Protein AF-A0A3M0ZT10-F1 (afdb_monomer)

Solvent-accessible surface area (backbone atoms only — not comparable to full-atom values): 7062 Å² total; per-residue (Å²): 138,87,83,92,83,74,90,72,77,72,80,68,68,87,75,72,76,75,82,84,74,62,87,47,73,64,58,47,48,61,49,50,53,53,50,51,54,50,52,53,52,54,49,51,54,52,50,55,52,40,52,54,48,31,72,72,51,88,50,80,73,67,62,67,50,66,69,59,51,53,51,51,49,53,49,45,30,58,49,20,58,75,70,74,42,62,40,67,59,44,41,59,53,48,53,53,54,50,52,53,49,44,56,49,29,47,55,49,32,56,53,54,56,54,66,74,73,110

Mean predicted aligned error: 8.28 Å

Nearest PDB structures (foldseek):
  2h9d-assembly2_D  TM=9.661E-01  e=1.312E-04  Pseudomonas aeruginosa PAO1
  3hgw-assembly1_D  TM=9.594E-01  e=1.232E-04  Pseudomonas aeruginosa
  3hgx-assembly1_B  TM=9.741E-01  e=2.628E-04  Pseudomonas aeruginosa
  3rem-assembly1_B  TM=9.697E-01  e=2.468E-04  Pseudomonas aeruginosa
  3ret-assembly1_A  TM=9.663E-01  e=2.800E-04  Pseudomonas aeruginosa

Secondary structure (DSSP, 8-state):
-------------SS---GGG--SHHHHHHHHHHHHHHHHHHHHHHHHHHHHHHHH--SGGGG--HHHHHHHHHHHHHHHHHHT--HHHHHHHHHHHHHHHHHHHHHHHHHHHHHTT-

Structure (mmCIF, N/CA/C/O backbone):
data_AF-A0A3M0ZT10-F1
#
_entry.id   AF-A0A3M0ZT10-F1
#
loop_
_atom_site.group_PDB
_atom_site.id
_atom_site.type_symbol
_atom_site.label_atom_id
_atom_site.label_alt_id
_atom_site.label_comp_id
_atom_site.label_asym_id
_atom_site.label_entity_id
_atom_site.label_seq_id
_atom_site.pdbx_PDB_ins_code
_atom_site.Cartn_x
_atom_site.Cartn_y
_atom_site.Cartn_z
_atom_site.occupancy
_atom_site.B_iso_or_equiv
_atom_site.auth_seq_id
_atom_site.auth_comp_id
_atom_site.auth_asym_id
_atom_site.auth_atom_id
_atom_site.pdbx_PDB_model_num
ATOM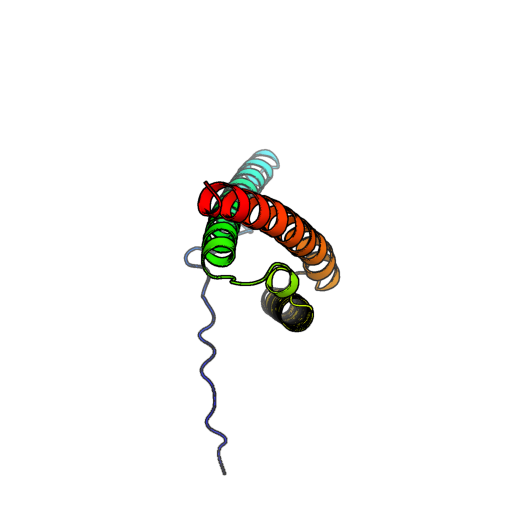 1 N N . MET A 1 1 ? -12.762 -38.878 -2.173 1.00 40.38 1 MET A N 1
ATOM 2 C CA . MET A 1 1 ? -11.700 -38.206 -2.944 1.00 40.38 1 MET A CA 1
ATOM 3 C C . MET A 1 1 ? -11.543 -36.842 -2.302 1.00 40.38 1 MET A C 1
ATOM 5 O O . MET A 1 1 ? -12.339 -35.960 -2.580 1.00 40.38 1 MET A O 1
ATOM 9 N N . GLU A 1 2 ? -10.672 -36.750 -1.299 1.00 38.06 2 GLU A N 1
ATOM 10 C CA . GLU A 1 2 ? -10.390 -35.488 -0.605 1.00 38.06 2 GLU A CA 1
ATOM 11 C C . GLU A 1 2 ? -9.443 -34.653 -1.468 1.00 38.06 2 GLU A C 1
ATOM 13 O O . GLU A 1 2 ? -8.498 -35.199 -2.039 1.00 38.06 2 GLU A O 1
ATOM 18 N N . ASP A 1 3 ? -9.728 -33.358 -1.588 1.00 39.28 3 ASP A N 1
ATOM 19 C CA . ASP A 1 3 ? -8.919 -32.394 -2.333 1.00 39.28 3 ASP A CA 1
ATOM 20 C C . ASP A 1 3 ? -7.902 -31.721 -1.382 1.00 39.28 3 ASP A C 1
ATOM 22 O O . ASP A 1 3 ? -8.318 -31.03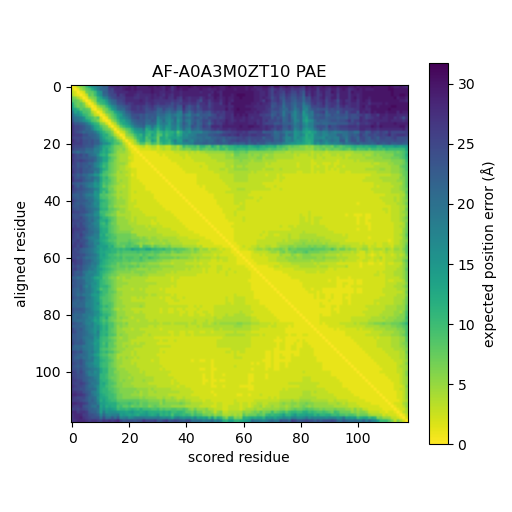7 -0.439 1.00 39.28 3 ASP A O 1
ATOM 26 N N . PRO A 1 4 ? -6.579 -31.924 -1.557 1.00 42.91 4 PRO A N 1
ATOM 27 C CA . PRO A 1 4 ? -5.557 -31.434 -0.645 1.00 42.91 4 PRO A CA 1
ATOM 28 C C . PRO A 1 4 ? -4.775 -30.256 -1.255 1.00 42.91 4 PRO A C 1
ATOM 30 O O . PRO A 1 4 ? -3.687 -30.441 -1.790 1.00 42.91 4 PRO A O 1
ATOM 33 N N . ALA A 1 5 ? -5.285 -29.024 -1.156 1.00 41.34 5 ALA A N 1
ATOM 34 C CA . ALA A 1 5 ? -4.542 -27.781 -1.440 1.00 41.34 5 ALA A CA 1
ATOM 35 C C . ALA A 1 5 ? -5.425 -26.565 -1.074 1.00 41.34 5 ALA A C 1
ATOM 37 O O . ALA A 1 5 ? -6.517 -26.429 -1.592 1.00 41.34 5 ALA A O 1
ATOM 38 N N . LYS A 1 6 ? -5.077 -25.587 -0.236 1.00 41.53 6 LYS A N 1
ATOM 39 C CA . LYS A 1 6 ? -3.818 -25.174 0.374 1.00 41.53 6 LYS A CA 1
ATOM 40 C C . LYS A 1 6 ? -4.146 -24.537 1.721 1.00 41.53 6 LYS A C 1
ATOM 42 O O . LYS A 1 6 ? -5.074 -23.739 1.832 1.00 41.53 6 LYS A O 1
ATOM 47 N N . GLN A 1 7 ? -3.317 -24.840 2.709 1.00 39.66 7 GLN A N 1
ATOM 48 C CA . GLN A 1 7 ? -3.205 -24.102 3.958 1.00 39.66 7 GLN A CA 1
ATOM 49 C C . GLN A 1 7 ? -2.784 -22.661 3.629 1.00 39.66 7 GLN A C 1
ATOM 51 O O . GLN A 1 7 ? -1.605 -22.336 3.526 1.00 39.66 7 GLN A O 1
ATOM 56 N N . GLY A 1 8 ? -3.765 -21.794 3.389 1.00 34.62 8 GLY A N 1
ATOM 57 C CA . GLY A 1 8 ? -3.577 -20.356 3.439 1.00 34.62 8 GLY A CA 1
ATOM 58 C C . GLY A 1 8 ? -3.468 -19.984 4.904 1.00 34.62 8 GLY A C 1
ATOM 59 O O . GLY A 1 8 ? -4.490 -19.793 5.558 1.00 34.62 8 GLY A O 1
ATOM 60 N N . GLY A 1 9 ? -2.241 -19.954 5.430 1.00 35.00 9 GLY A N 1
ATOM 61 C CA . GLY A 1 9 ? -1.968 -19.425 6.757 1.00 35.00 9 GLY A CA 1
ATOM 62 C C . GLY A 1 9 ? -2.585 -18.036 6.857 1.00 35.00 9 GLY A C 1
ATOM 63 O O . GLY A 1 9 ? -2.099 -17.085 6.248 1.00 35.00 9 GLY A O 1
ATOM 64 N N . CYS A 1 10 ? -3.707 -17.944 7.569 1.00 41.41 10 CYS A N 1
ATOM 65 C CA . CYS A 1 10 ? -4.264 -16.676 7.984 1.00 41.41 10 CYS A CA 1
ATOM 66 C C . CYS A 1 10 ? -3.168 -16.026 8.821 1.00 41.41 10 CYS A C 1
ATOM 68 O O . CYS A 1 10 ? -2.809 -16.560 9.874 1.00 41.41 10 CYS A O 1
ATOM 70 N N . LEU A 1 11 ? -2.584 -14.940 8.312 1.00 38.78 11 LEU A N 1
ATOM 71 C CA . LEU A 1 11 ? -1.775 -14.044 9.118 1.00 38.78 11 LEU A CA 1
ATOM 72 C C . LEU A 1 11 ? -2.714 -13.564 10.225 1.00 38.78 11 LEU A C 1
ATOM 74 O O . LEU A 1 11 ? -3.507 -12.647 10.017 1.00 38.78 11 LEU A O 1
ATOM 78 N N . LYS A 1 12 ? -2.718 -14.270 11.360 1.00 41.03 12 LYS A N 1
ATOM 79 C CA . LYS A 1 12 ? -3.394 -13.798 12.558 1.00 41.03 12 LYS A CA 1
ATOM 80 C C . LYS A 1 12 ? -2.722 -12.463 12.855 1.00 41.03 12 LYS A C 1
ATOM 82 O O . LYS A 1 12 ? -1.493 -12.457 12.948 1.00 41.03 12 LYS A O 1
ATOM 87 N N . PRO A 1 13 ? -3.458 -1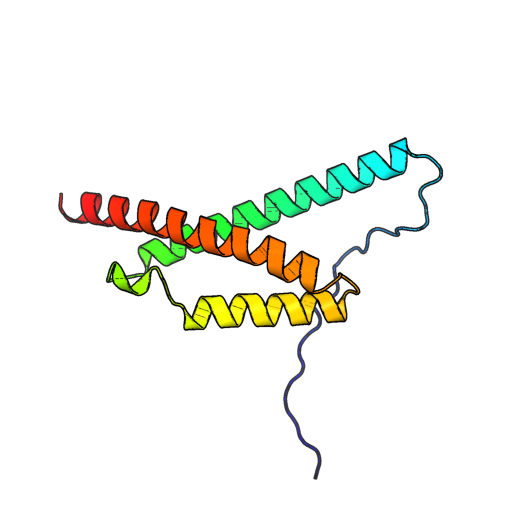1.344 12.911 1.00 48.22 13 PRO A N 1
ATOM 88 C CA . PRO A 1 13 ? -2.856 -10.108 13.361 1.00 48.22 13 PRO A CA 1
ATOM 89 C C . PRO A 1 13 ? -2.375 -10.373 14.786 1.00 48.22 13 PRO A C 1
ATOM 91 O O . PRO A 1 13 ? -3.183 -10.552 15.698 1.00 48.22 13 PRO A O 1
ATOM 94 N N . ASP A 1 14 ? -1.061 -10.503 14.957 1.00 46.97 14 ASP A N 1
ATOM 95 C CA . ASP A 1 14 ? -0.461 -10.547 16.278 1.00 46.97 14 ASP A CA 1
ATOM 96 C C . ASP A 1 14 ? -0.781 -9.191 16.912 1.00 46.97 14 ASP A C 1
ATOM 98 O O . ASP A 1 14 ? -0.265 -8.155 16.495 1.00 46.97 14 ASP A O 1
ATOM 102 N N . ARG A 1 15 ? -1.701 -9.233 17.883 1.00 51.72 15 ARG A N 1
ATOM 103 C CA . ARG A 1 15 ? -2.370 -8.118 18.575 1.00 51.72 15 ARG A CA 1
ATO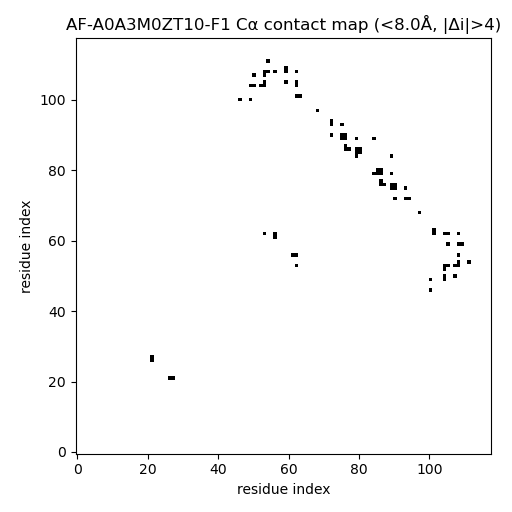M 104 C C . ARG A 1 15 ? -3.485 -7.434 17.786 1.00 51.72 15 ARG A C 1
ATOM 106 O O . ARG A 1 15 ? -3.353 -6.321 17.285 1.00 51.72 15 ARG A O 1
ATOM 113 N N . GLY A 1 16 ? -4.654 -8.072 17.799 1.00 48.97 16 GLY A N 1
ATOM 114 C CA . GLY A 1 16 ? -5.910 -7.342 17.677 1.00 48.97 16 GLY A CA 1
ATOM 115 C C . GLY A 1 16 ? -5.998 -6.288 18.783 1.00 48.97 16 GLY A C 1
ATOM 116 O O . GLY A 1 16 ? -5.933 -6.608 19.966 1.00 48.97 16 GLY A O 1
ATOM 117 N N . PHE A 1 17 ? -6.117 -5.023 18.396 1.00 57.78 17 PHE A N 1
ATOM 118 C CA . PHE A 1 17 ? -6.583 -3.966 19.281 1.00 57.78 17 PHE A CA 1
ATOM 119 C C . PHE A 1 17 ? -7.991 -4.352 19.762 1.00 57.78 17 PHE A C 1
ATOM 121 O O . PHE A 1 17 ? -8.901 -4.416 18.941 1.00 57.78 17 PHE A O 1
ATOM 128 N N . GLU A 1 18 ? -8.203 -4.618 21.054 1.00 55.62 18 GLU A N 1
ATOM 129 C CA . GLU A 1 18 ? -9.544 -4.915 21.588 1.00 55.62 18 GLU A CA 1
ATOM 130 C C . GLU A 1 18 ? -10.441 -3.683 21.438 1.00 55.62 18 GLU A C 1
ATOM 132 O O . GLU A 1 18 ? -10.357 -2.725 22.202 1.00 55.62 18 GLU A O 1
ATOM 137 N N . VAL A 1 19 ? -11.235 -3.620 20.366 1.00 61.06 19 VAL A N 1
ATOM 138 C CA . VAL A 1 19 ? -12.039 -2.442 19.967 1.00 61.06 19 VAL A CA 1
ATOM 139 C C . VAL A 1 19 ? -13.045 -2.023 21.054 1.00 61.06 19 VAL A C 1
ATOM 141 O O . VAL A 1 19 ? -13.469 -0.874 21.083 1.00 61.06 19 VAL A O 1
ATOM 144 N N . ASN A 1 20 ? -13.338 -2.901 22.014 1.00 61.44 20 ASN A N 1
ATOM 145 C CA . ASN A 1 20 ? -14.457 -2.752 22.943 1.00 61.44 20 ASN A CA 1
ATOM 146 C C . ASN A 1 20 ? -14.163 -1.991 24.249 1.00 61.44 20 ASN A C 1
ATOM 148 O O . ASN A 1 20 ? -15.091 -1.784 25.024 1.00 61.44 20 ASN A O 1
ATOM 152 N N . ASP A 1 21 ? -12.931 -1.532 24.478 1.00 74.12 21 ASP A N 1
ATOM 153 C CA . ASP A 1 21 ? -12.549 -0.955 25.780 1.00 74.12 21 ASP A CA 1
ATOM 154 C C . ASP A 1 21 ? -12.503 0.579 25.838 1.00 74.12 21 ASP A C 1
ATOM 156 O O . ASP A 1 21 ? -12.210 1.141 26.893 1.00 74.12 21 ASP A O 1
ATOM 160 N N . CYS A 1 22 ? -12.817 1.282 24.745 1.00 85.44 22 CYS A N 1
ATOM 161 C CA . CYS A 1 22 ? -12.879 2.745 24.781 1.00 85.44 22 CYS A CA 1
ATOM 162 C C . CYS A 1 22 ? -14.105 3.233 25.552 1.00 85.44 22 CYS A C 1
ATOM 164 O O . CYS A 1 22 ? -15.243 2.937 25.189 1.00 85.44 22 CYS A O 1
ATOM 166 N N . ARG A 1 23 ? -13.871 4.045 26.578 1.00 90.25 23 ARG A N 1
ATOM 167 C CA . ARG A 1 23 ? -14.896 4.697 27.401 1.00 90.25 23 ARG A CA 1
ATOM 168 C C . ARG A 1 23 ? -15.063 6.173 27.062 1.00 90.25 23 ARG A C 1
ATOM 170 O O . ARG A 1 23 ? -16.067 6.769 27.444 1.00 90.25 23 ARG A O 1
ATOM 177 N N . THR A 1 24 ? -14.103 6.762 26.349 1.00 94.00 24 THR A N 1
ATOM 178 C CA . THR A 1 24 ? -14.126 8.173 25.945 1.00 94.00 24 THR A CA 1
ATOM 179 C C . THR A 1 24 ? -13.778 8.350 24.468 1.00 94.00 24 THR A C 1
ATOM 181 O O . THR A 1 24 ? -13.146 7.495 23.850 1.00 94.00 24 THR A O 1
ATOM 184 N N . MET A 1 25 ? -14.181 9.483 23.885 1.00 93.06 25 MET A N 1
ATOM 185 C CA . MET A 1 25 ? -13.820 9.824 22.503 1.00 93.06 25 MET A CA 1
ATOM 186 C C . MET A 1 25 ? -12.324 10.095 22.329 1.00 93.06 25 MET A C 1
ATOM 188 O O . MET A 1 25 ? -11.802 9.893 21.235 1.00 93.06 25 MET A O 1
ATOM 192 N N . ASP A 1 26 ? -11.638 10.533 23.383 1.00 95.31 26 ASP A N 1
ATOM 193 C CA . ASP A 1 26 ? -10.197 10.774 23.328 1.00 95.31 26 ASP A CA 1
ATOM 194 C C . ASP A 1 26 ? -9.435 9.446 23.248 1.00 95.31 26 ASP A C 1
ATOM 196 O O . ASP A 1 26 ? -8.584 9.288 22.379 1.00 95.31 26 ASP A O 1
ATOM 200 N N . GLU A 1 27 ? -9.855 8.427 24.007 1.00 90.50 27 GLU A N 1
ATOM 201 C CA . GLU A 1 27 ? -9.319 7.064 23.872 1.00 90.50 27 GLU A CA 1
ATOM 202 C C . GLU A 1 27 ? -9.567 6.468 22.476 1.00 90.50 27 GLU A C 1
ATOM 204 O O . GLU A 1 27 ? -8.731 5.727 21.957 1.00 90.50 27 GLU A O 1
ATOM 209 N N . VAL A 1 28 ? -10.711 6.773 21.846 1.00 91.12 28 VAL A N 1
ATOM 210 C CA . VAL A 1 28 ? -10.982 6.354 20.459 1.00 91.12 28 VAL A CA 1
ATOM 211 C C . VAL A 1 28 ? -9.986 7.006 19.499 1.00 91.12 28 VAL A C 1
ATOM 213 O O . VAL A 1 28 ? -9.414 6.314 18.659 1.00 91.12 28 VAL A O 1
ATOM 216 N N . ARG A 1 29 ? -9.756 8.318 19.627 1.00 94.69 29 ARG A N 1
ATOM 217 C CA . ARG A 1 29 ? -8.834 9.075 18.764 1.00 94.69 29 ARG A CA 1
ATOM 218 C C . ARG A 1 29 ? -7.401 8.582 18.898 1.00 94.69 29 ARG A C 1
ATOM 220 O O . ARG A 1 29 ? -6.814 8.211 17.894 1.00 94.69 29 ARG A O 1
ATOM 227 N N . GLU A 1 30 ? -6.900 8.428 20.122 1.00 92.69 30 GLU A N 1
ATOM 228 C CA . GLU A 1 30 ? -5.552 7.898 20.375 1.00 92.69 30 GLU A CA 1
ATOM 229 C C . GLU A 1 30 ? -5.332 6.504 19.771 1.00 92.69 30 GLU A C 1
ATOM 231 O O . GLU A 1 30 ? -4.213 6.101 19.443 1.00 92.69 30 GLU A O 1
ATOM 236 N N . ARG A 1 31 ? -6.392 5.703 19.652 1.00 89.06 31 ARG A N 1
ATOM 237 C CA . ARG A 1 31 ? -6.310 4.397 18.995 1.00 89.06 31 ARG A CA 1
ATOM 238 C C . ARG A 1 31 ? -6.332 4.499 17.480 1.00 89.06 31 ARG A C 1
ATOM 240 O O . ARG A 1 31 ? -5.611 3.733 16.847 1.00 89.06 31 ARG A O 1
ATOM 247 N N . ILE A 1 32 ? -7.134 5.400 16.920 1.00 92.56 32 ILE A N 1
ATOM 248 C CA . ILE A 1 32 ? -7.121 5.691 15.482 1.00 92.56 32 ILE A CA 1
ATOM 249 C C . ILE A 1 32 ? -5.738 6.205 15.082 1.00 92.56 32 ILE A C 1
ATOM 251 O O . ILE A 1 32 ? -5.141 5.638 14.175 1.00 92.56 32 ILE A O 1
ATOM 255 N N . ASP A 1 33 ? -5.181 7.159 15.828 1.00 94.88 33 ASP A N 1
ATOM 256 C CA . ASP A 1 33 ? -3.856 7.725 15.560 1.00 94.88 33 ASP A CA 1
ATOM 257 C C . ASP A 1 33 ? -2.778 6.630 15.529 1.00 94.88 33 ASP A C 1
ATOM 259 O O . ASP A 1 33 ? -1.980 6.553 14.595 1.00 94.88 33 ASP A O 1
ATOM 263 N N . ARG A 1 34 ? -2.808 5.692 16.488 1.00 93.25 34 ARG A N 1
ATOM 264 C CA . ARG A 1 34 ? -1.899 4.531 16.491 1.00 93.25 34 ARG A CA 1
ATOM 265 C C . ARG A 1 34 ? -2.083 3.611 15.284 1.00 93.25 34 ARG A C 1
ATOM 267 O O . ARG A 1 34 ? -1.104 3.067 14.776 1.00 93.25 34 ARG A O 1
ATOM 274 N N . ILE A 1 35 ? -3.317 3.398 14.831 1.00 93.69 35 ILE A N 1
ATOM 275 C CA . ILE A 1 35 ? -3.585 2.612 13.618 1.00 93.69 35 ILE A CA 1
ATOM 276 C C . ILE A 1 35 ? -3.024 3.339 12.394 1.00 93.69 35 ILE A C 1
ATOM 278 O O . ILE A 1 35 ? -2.381 2.706 11.557 1.00 93.69 35 ILE A O 1
ATOM 282 N N . ASP A 1 36 ? -3.213 4.651 12.308 1.00 95.81 36 ASP A N 1
ATOM 283 C CA . ASP A 1 36 ? -2.724 5.461 11.196 1.00 95.81 36 ASP A CA 1
ATOM 284 C C . ASP A 1 36 ? -1.190 5.464 11.137 1.00 95.81 36 ASP A C 1
ATOM 286 O O . ASP A 1 36 ? -0.617 5.256 10.065 1.00 95.81 36 ASP A O 1
ATOM 290 N N . GLU A 1 37 ? -0.506 5.565 12.280 1.00 96.44 37 GLU A N 1
ATOM 291 C CA . GLU A 1 37 ? 0.950 5.395 12.367 1.00 96.44 37 GLU A CA 1
ATOM 292 C C . GLU A 1 37 ? 1.405 4.037 11.810 1.00 96.44 37 GLU A C 1
ATOM 294 O O . GLU A 1 37 ? 2.353 3.961 11.020 1.00 96.44 37 GLU A O 1
ATOM 299 N N . MET A 1 38 ? 0.704 2.957 12.164 1.00 95.62 38 MET A N 1
ATOM 300 C CA . MET A 1 38 ? 1.003 1.615 11.657 1.00 95.62 38 MET A CA 1
ATOM 301 C C . MET A 1 38 ? 0.747 1.493 10.152 1.00 95.62 38 MET A C 1
ATOM 303 O O . MET A 1 38 ? 1.536 0.863 9.444 1.00 95.62 38 MET A O 1
ATOM 307 N N . ILE A 1 39 ? -0.328 2.099 9.640 1.00 95.88 39 ILE A N 1
ATOM 308 C CA . ILE A 1 39 ? -0.623 2.132 8.203 1.00 95.88 39 ILE A CA 1
ATOM 309 C C . ILE A 1 39 ? 0.515 2.831 7.456 1.00 95.88 39 ILE A C 1
ATOM 311 O O . ILE A 1 39 ? 1.011 2.298 6.460 1.00 95.88 39 ILE A O 1
ATOM 315 N N . ILE A 1 40 ? 0.968 3.988 7.945 1.00 97.44 40 ILE A N 1
ATOM 316 C CA . ILE A 1 40 ? 2.072 4.731 7.331 1.00 97.44 40 ILE A CA 1
ATOM 317 C C . ILE A 1 40 ? 3.382 3.936 7.395 1.00 97.44 40 ILE A C 1
ATOM 319 O O . ILE A 1 40 ? 4.098 3.878 6.393 1.00 97.44 40 ILE A O 1
ATOM 323 N N . ALA A 1 41 ? 3.675 3.258 8.507 1.00 96.81 41 ALA A N 1
ATOM 324 C CA . ALA A 1 41 ? 4.854 2.399 8.624 1.00 96.81 41 ALA A CA 1
ATOM 325 C C . ALA A 1 41 ? 4.843 1.252 7.593 1.00 96.81 41 ALA A C 1
ATOM 327 O O . ALA A 1 41 ? 5.827 1.040 6.883 1.00 96.81 41 ALA A O 1
ATOM 328 N N . LEU A 1 42 ? 3.706 0.566 7.433 1.00 96.94 42 LEU A N 1
ATOM 329 C CA . LEU A 1 42 ? 3.547 -0.502 6.439 1.00 96.94 42 LEU A CA 1
ATOM 330 C C . LEU A 1 42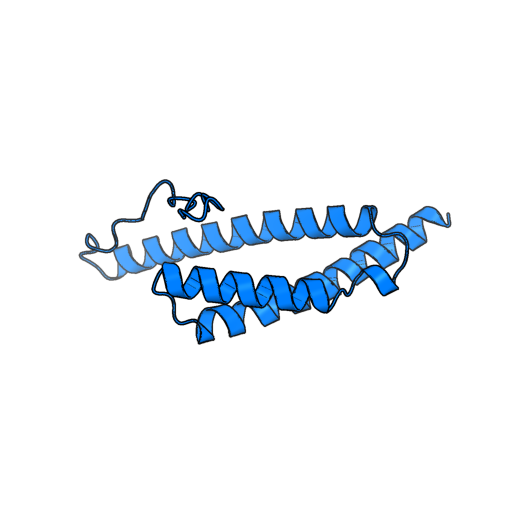 ? 3.646 0.019 5.000 1.00 96.94 42 LEU A C 1
ATOM 332 O O . LEU A 1 42 ? 4.199 -0.653 4.125 1.00 96.94 42 LEU A O 1
ATOM 336 N N . LEU A 1 43 ? 3.123 1.219 4.735 1.00 96.81 43 LEU A N 1
ATOM 337 C CA . LEU A 1 43 ? 3.282 1.865 3.435 1.00 96.81 43 LEU A CA 1
ATOM 338 C C . LEU A 1 43 ? 4.750 2.197 3.157 1.00 96.81 43 LEU A C 1
ATOM 340 O O . LEU A 1 43 ? 5.200 1.959 2.039 1.00 96.81 43 LEU A O 1
ATOM 344 N N . ALA A 1 44 ? 5.511 2.670 4.146 1.00 97.00 44 ALA A N 1
ATOM 345 C CA . ALA A 1 44 ? 6.940 2.932 3.985 1.00 97.00 44 ALA A CA 1
ATOM 346 C C . ALA A 1 44 ? 7.713 1.661 3.591 1.00 97.00 44 ALA A C 1
ATOM 348 O O . ALA A 1 44 ? 8.500 1.686 2.642 1.00 97.00 44 ALA A O 1
ATOM 349 N N . ASP A 1 45 ? 7.437 0.529 4.241 1.00 97.56 45 ASP A N 1
ATOM 350 C CA . ASP A 1 45 ? 8.044 -0.756 3.873 1.00 97.56 45 ASP A CA 1
ATOM 351 C C . ASP A 1 45 ? 7.629 -1.209 2.472 1.00 97.56 45 ASP A C 1
ATOM 353 O O . ASP A 1 45 ? 8.465 -1.639 1.672 1.00 97.56 45 ASP A O 1
ATOM 357 N N . ARG A 1 46 ? 6.349 -1.039 2.121 1.00 97.00 46 ARG A N 1
ATOM 358 C CA . ARG A 1 46 ? 5.866 -1.313 0.765 1.00 97.00 46 ARG A CA 1
ATOM 359 C C . ARG A 1 46 ? 6.608 -0.471 -0.273 1.00 97.00 46 ARG A C 1
ATOM 361 O O . ARG A 1 46 ? 6.951 -0.998 -1.326 1.00 97.00 46 ARG A O 1
ATOM 368 N N . VAL A 1 47 ? 6.865 0.806 0.001 1.00 96.25 47 VAL A N 1
ATOM 369 C CA . VAL A 1 47 ? 7.597 1.701 -0.907 1.00 96.25 47 VAL A CA 1
ATOM 370 C C . VAL A 1 47 ? 9.045 1.241 -1.099 1.00 96.25 47 VAL A C 1
ATOM 372 O O . VAL A 1 47 ? 9.484 1.148 -2.243 1.00 96.25 47 VAL A O 1
ATOM 375 N N . ARG A 1 48 ? 9.750 0.840 -0.036 1.00 96.88 48 ARG A N 1
ATOM 376 C CA . ARG A 1 48 ? 11.116 0.278 -0.136 1.00 96.88 48 ARG A CA 1
ATOM 377 C C . ARG A 1 48 ? 11.180 -0.985 -1.002 1.00 96.88 48 ARG A C 1
ATOM 379 O O . ARG A 1 48 ? 12.132 -1.197 -1.757 1.00 96.88 48 ARG A O 1
ATOM 386 N N . LEU A 1 49 ? 10.147 -1.828 -0.939 1.00 96.56 49 LEU A N 1
ATOM 387 C CA . LEU A 1 49 ? 10.035 -2.997 -1.819 1.00 96.56 49 LEU A CA 1
ATOM 388 C C . LEU A 1 49 ? 9.848 -2.599 -3.290 1.00 96.56 49 LEU A C 1
ATOM 390 O O . LEU A 1 49 ? 10.376 -3.273 -4.172 1.00 96.56 49 LEU A O 1
ATOM 394 N N . ILE A 1 50 ? 9.134 -1.503 -3.567 1.00 94.75 50 ILE A N 1
ATOM 395 C CA . ILE A 1 50 ? 8.986 -0.963 -4.927 1.00 94.75 50 ILE A CA 1
ATOM 396 C C . ILE A 1 50 ? 10.311 -0.396 -5.448 1.00 94.75 50 ILE A C 1
ATOM 398 O O . ILE A 1 50 ? 10.655 -0.636 -6.602 1.00 94.75 50 ILE A O 1
ATOM 402 N N . GLU A 1 51 ? 11.093 0.291 -4.614 1.00 94.31 51 GLU A N 1
ATOM 403 C CA . GLU A 1 51 ? 12.447 0.724 -4.992 1.00 94.31 51 GLU A CA 1
ATOM 404 C C . GLU A 1 51 ? 13.317 -0.478 -5.367 1.00 94.31 51 GLU A C 1
ATOM 406 O O . GLU A 1 51 ? 13.925 -0.496 -6.435 1.00 94.31 51 GLU A O 1
ATOM 411 N N . THR A 1 52 ? 13.299 -1.525 -4.536 1.00 95.00 52 THR A N 1
ATOM 412 C CA . THR A 1 52 ? 14.006 -2.783 -4.818 1.00 95.00 52 THR A CA 1
ATOM 413 C C . THR A 1 52 ? 13.553 -3.392 -6.149 1.00 95.00 52 THR A C 1
ATOM 415 O O . THR A 1 52 ? 14.386 -3.817 -6.947 1.00 95.00 52 THR A O 1
ATOM 418 N N . ALA A 1 53 ? 12.246 -3.395 -6.431 1.00 92.38 53 ALA A N 1
ATOM 419 C CA . ALA A 1 53 ? 11.710 -3.877 -7.703 1.00 92.38 53 ALA A CA 1
ATOM 420 C C . ALA A 1 53 ? 12.224 -3.060 -8.902 1.00 92.38 53 ALA A C 1
ATOM 422 O O . ALA A 1 53 ? 12.610 -3.654 -9.911 1.00 92.38 53 ALA A O 1
ATOM 423 N N . ALA A 1 54 ? 12.325 -1.732 -8.774 1.00 92.62 54 ALA A N 1
ATOM 424 C CA . ALA A 1 54 ? 12.875 -0.866 -9.818 1.00 92.62 54 ALA A CA 1
ATOM 425 C C . ALA A 1 54 ? 14.325 -1.232 -10.181 1.00 92.62 54 ALA A C 1
ATOM 427 O O . ALA A 1 54 ? 14.690 -1.186 -11.355 1.00 92.62 54 ALA A O 1
ATOM 428 N N . HIS A 1 55 ? 15.144 -1.642 -9.204 1.00 91.69 55 HIS A N 1
ATOM 429 C CA . HIS A 1 55 ? 16.517 -2.094 -9.461 1.00 91.69 55 HIS A CA 1
ATOM 430 C C . HIS A 1 55 ? 16.585 -3.398 -10.266 1.00 91.69 55 HIS A C 1
ATOM 432 O O . HIS A 1 55 ? 17.522 -3.568 -11.051 1.00 91.69 55 HIS A O 1
ATOM 438 N N . LEU A 1 56 ? 15.617 -4.300 -10.065 1.00 92.50 56 LEU A N 1
ATOM 439 C CA . LEU A 1 56 ? 15.563 -5.618 -10.706 1.00 92.50 56 LEU A CA 1
ATOM 440 C C . LEU A 1 56 ? 15.000 -5.573 -12.131 1.00 92.50 56 LEU A C 1
ATOM 442 O O . LEU A 1 56 ? 15.294 -6.461 -12.930 1.00 92.50 56 LEU A O 1
ATOM 446 N N . LYS A 1 57 ? 14.186 -4.566 -12.455 1.00 88.56 57 LYS A N 1
ATOM 447 C CA . LYS A 1 57 ? 13.598 -4.421 -13.789 1.00 88.56 57 LYS A CA 1
ATOM 448 C C . LYS A 1 57 ? 14.656 -4.022 -14.816 1.00 88.56 57 LYS A C 1
ATOM 450 O O . LYS A 1 57 ? 15.548 -3.214 -14.549 1.00 88.56 57 LYS A O 1
ATOM 455 N N . THR A 1 58 ? 14.539 -4.591 -16.012 1.00 90.19 58 THR A N 1
ATOM 456 C CA . THR A 1 58 ? 15.492 -4.384 -17.113 1.00 90.19 58 THR A CA 1
ATOM 457 C C . THR A 1 58 ? 14.969 -3.426 -18.172 1.00 90.19 58 THR A C 1
ATOM 459 O O . THR A 1 58 ? 15.761 -2.717 -18.790 1.00 90.19 58 THR A O 1
ATOM 462 N N . ALA A 1 59 ? 13.650 -3.366 -18.370 1.00 91.44 59 ALA A N 1
ATOM 463 C CA . ALA A 1 59 ? 13.022 -2.465 -19.319 1.00 91.44 59 ALA A CA 1
ATOM 464 C C . ALA A 1 59 ? 11.980 -1.575 -18.641 1.00 91.44 59 ALA A C 1
ATOM 466 O O . ALA A 1 59 ? 11.270 -1.973 -17.720 1.00 91.44 59 ALA A O 1
ATOM 467 N N . ARG A 1 60 ? 11.823 -0.359 -19.173 1.00 89.75 60 ARG A N 1
ATOM 468 C CA . ARG A 1 60 ? 10.819 0.596 -18.688 1.00 89.75 60 ARG A CA 1
ATOM 469 C C . ARG A 1 60 ? 9.386 0.061 -18.824 1.00 89.75 60 ARG A C 1
ATOM 471 O O . ARG A 1 60 ? 8.524 0.418 -18.029 1.00 89.75 60 ARG A O 1
ATOM 478 N N . ALA A 1 61 ? 9.132 -0.797 -19.816 1.00 91.81 61 ALA A N 1
ATOM 479 C CA . ALA A 1 61 ? 7.837 -1.453 -20.011 1.00 91.81 61 ALA A CA 1
ATOM 480 C C . ALA A 1 61 ? 7.477 -2.411 -18.859 1.00 91.81 61 ALA A C 1
ATOM 482 O O . ALA A 1 61 ? 6.299 -2.568 -18.558 1.00 91.81 61 ALA A O 1
ATOM 483 N N . ASP A 1 62 ? 8.473 -2.965 -18.160 1.00 90.94 62 ASP A N 1
ATOM 484 C CA . ASP A 1 62 ? 8.267 -3.892 -17.039 1.00 90.94 62 ASP A CA 1
ATOM 485 C C . ASP A 1 62 ? 7.759 -3.171 -15.780 1.00 90.94 62 ASP A C 1
ATOM 487 O O . ASP A 1 62 ? 7.299 -3.799 -14.825 1.00 90.94 62 ASP A O 1
ATOM 491 N N . VAL A 1 63 ? 7.862 -1.836 -15.733 1.00 89.56 63 VAL A N 1
ATOM 492 C CA . VAL A 1 63 ? 7.459 -1.041 -14.566 1.00 89.56 63 VAL A CA 1
ATOM 493 C C . VAL A 1 63 ? 5.957 -1.174 -14.318 1.00 89.56 63 VAL A C 1
ATOM 495 O O . VAL A 1 63 ? 5.547 -1.404 -13.181 1.00 89.56 63 VAL A O 1
ATOM 498 N N . ARG A 1 64 ? 5.140 -1.128 -15.376 1.00 93.81 64 ARG A N 1
ATOM 499 C CA . ARG A 1 64 ? 3.685 -1.253 -15.278 1.00 93.81 64 ARG A CA 1
ATOM 500 C C . ARG A 1 64 ? 3.215 -2.621 -15.764 1.00 93.81 64 ARG A C 1
ATOM 502 O O . ARG A 1 64 ? 3.027 -2.838 -16.954 1.00 93.81 64 ARG A O 1
ATOM 509 N N . ASP A 1 65 ? 2.948 -3.502 -14.810 1.00 94.56 65 ASP A N 1
ATOM 510 C CA . ASP A 1 65 ? 2.383 -4.830 -15.050 1.00 94.56 65 ASP A CA 1
ATOM 511 C C . ASP A 1 65 ? 0.890 -4.853 -14.675 1.00 94.56 65 ASP A C 1
ATOM 513 O O . ASP A 1 65 ? 0.520 -4.944 -13.501 1.00 94.56 65 ASP A O 1
ATOM 517 N N . GLU A 1 66 ? 0.022 -4.771 -15.686 1.00 95.69 66 GLU A N 1
ATOM 518 C CA . GLU A 1 66 ? -1.438 -4.777 -15.508 1.00 95.69 66 GLU A CA 1
ATOM 519 C C . GLU A 1 66 ? -1.955 -6.080 -14.881 1.00 95.69 66 GLU A C 1
ATOM 521 O O . GLU A 1 66 ? -2.876 -6.055 -14.059 1.00 95.69 66 GLU A O 1
ATOM 526 N N . ALA A 1 67 ? -1.341 -7.223 -15.206 1.00 96.75 67 ALA A N 1
ATOM 527 C CA . ALA A 1 67 ? 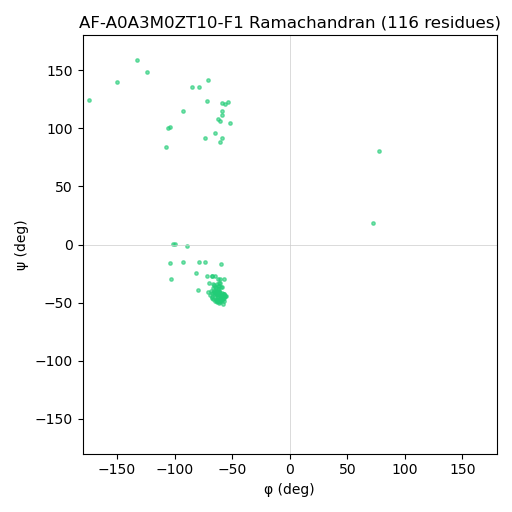-1.734 -8.507 -14.636 1.00 96.75 67 ALA A CA 1
ATOM 528 C C . ALA A 1 67 ? -1.412 -8.548 -13.137 1.00 96.75 67 ALA A C 1
ATOM 530 O O . ALA A 1 67 ? -2.236 -8.980 -12.320 1.00 96.75 67 ALA A O 1
ATOM 531 N N . ARG A 1 68 ? -0.244 -8.026 -12.743 1.00 96.06 68 ARG A N 1
ATOM 532 C CA . ARG A 1 68 ? 0.126 -7.906 -11.332 1.00 96.06 68 ARG A CA 1
ATOM 533 C C . ARG A 1 68 ? -0.767 -6.919 -10.588 1.00 96.06 68 ARG A C 1
ATOM 535 O O . ARG A 1 68 ? -1.161 -7.223 -9.460 1.00 96.06 68 ARG A O 1
ATOM 542 N N . ILE A 1 69 ? -1.115 -5.780 -11.191 1.00 96.50 69 ILE A N 1
ATOM 543 C CA . ILE A 1 69 ? -2.044 -4.795 -10.612 1.00 96.50 69 ILE A CA 1
ATOM 544 C C . ILE A 1 69 ? -3.400 -5.449 -10.327 1.00 96.50 69 ILE A C 1
ATOM 546 O O . ILE A 1 69 ? -3.873 -5.397 -9.188 1.00 96.50 69 ILE A O 1
ATOM 550 N N . ALA A 1 70 ? -3.988 -6.132 -11.314 1.00 97.75 70 ALA A N 1
ATOM 551 C CA . ALA A 1 70 ? -5.259 -6.837 -11.151 1.00 97.75 70 ALA A CA 1
ATOM 552 C C . ALA A 1 70 ? -5.195 -7.874 -10.018 1.00 97.75 70 ALA A C 1
ATOM 554 O O . ALA A 1 70 ? -6.087 -7.934 -9.169 1.00 97.75 70 ALA A O 1
ATOM 555 N N . GLN A 1 71 ? -4.095 -8.630 -9.938 1.00 98.12 71 GLN A N 1
ATOM 556 C CA . GLN A 1 71 ? -3.879 -9.609 -8.875 1.00 98.12 71 GLN A CA 1
ATOM 557 C C . GLN A 1 71 ? -3.768 -8.968 -7.480 1.00 98.12 71 GLN A C 1
ATOM 559 O O . GLN A 1 71 ? -4.218 -9.560 -6.498 1.00 98.12 71 GLN A O 1
ATOM 564 N N . VAL A 1 72 ? -3.141 -7.791 -7.350 1.00 97.62 72 VAL A N 1
ATOM 565 C CA . VAL A 1 72 ? -3.085 -7.060 -6.070 1.00 97.62 72 VAL A CA 1
ATOM 566 C C . VAL A 1 72 ? -4.487 -6.655 -5.629 1.00 97.62 72 VAL A C 1
ATOM 568 O O . VAL A 1 72 ? -4.846 -6.916 -4.483 1.00 97.62 72 VAL A O 1
ATOM 571 N N . LEU A 1 73 ? -5.274 -6.057 -6.526 1.00 97.50 73 LEU A N 1
ATOM 572 C CA . LEU A 1 73 ? -6.624 -5.588 -6.205 1.00 97.50 73 LEU A CA 1
ATOM 573 C C . LEU A 1 73 ? -7.545 -6.744 -5.800 1.00 97.50 73 LEU A C 1
ATOM 575 O O . LEU A 1 73 ? -8.239 -6.645 -4.792 1.00 97.50 73 LEU A O 1
ATOM 579 N N . GLU A 1 74 ? -7.482 -7.868 -6.517 1.00 98.00 74 GLU A N 1
ATOM 580 C CA . GLU A 1 74 ? -8.255 -9.066 -6.178 1.00 98.00 74 GLU A CA 1
ATOM 581 C C . GLU A 1 74 ? -7.895 -9.610 -4.792 1.00 98.00 74 GLU A C 1
ATOM 583 O O . GLU A 1 74 ? -8.768 -9.871 -3.964 1.00 98.00 74 GLU A O 1
ATOM 588 N N . LYS A 1 75 ? -6.594 -9.712 -4.488 1.00 97.69 75 LYS A N 1
ATOM 589 C CA . LYS A 1 75 ? -6.144 -10.156 -3.164 1.00 97.69 75 LYS A CA 1
ATOM 590 C C . LYS A 1 75 ? -6.667 -9.236 -2.069 1.00 97.69 75 LYS A C 1
ATOM 592 O O . LYS A 1 75 ? -7.146 -9.731 -1.055 1.00 97.69 75 LYS A O 1
ATOM 597 N N . VAL A 1 76 ? -6.581 -7.922 -2.265 1.00 97.50 76 VAL A N 1
ATOM 598 C CA . VAL A 1 76 ? -7.010 -6.927 -1.274 1.00 97.50 76 VAL A CA 1
ATOM 599 C C . VAL A 1 76 ? -8.507 -7.011 -1.004 1.00 97.50 76 VAL A C 1
ATOM 601 O O . VAL A 1 76 ? -8.881 -7.033 0.165 1.00 97.50 76 VAL A O 1
ATOM 604 N N . ARG A 1 77 ? -9.346 -7.153 -2.038 1.00 96.94 77 ARG A N 1
ATOM 605 C CA . ARG A 1 77 ? -10.785 -7.407 -1.856 1.00 96.94 77 ARG A CA 1
ATOM 606 C C . ARG A 1 77 ? -11.033 -8.684 -1.053 1.00 96.94 77 ARG A C 1
ATOM 608 O O . ARG A 1 77 ? -11.721 -8.649 -0.038 1.00 96.94 77 ARG A O 1
ATOM 615 N N . GLY A 1 78 ? -10.350 -9.777 -1.399 1.00 97.19 78 GLY A N 1
ATOM 616 C CA . GLY A 1 78 ? -10.431 -11.027 -0.638 1.00 97.19 78 GLY A CA 1
ATOM 617 C C . GLY A 1 78 ? -9.944 -10.910 0.816 1.00 97.19 78 GLY A C 1
ATOM 618 O O . GLY A 1 78 ? -10.472 -11.586 1.699 1.00 97.19 78 GLY A O 1
ATOM 619 N N . HIS A 1 79 ? -8.943 -10.069 1.100 1.00 95.56 79 HIS A N 1
ATOM 620 C CA . HIS A 1 79 ? -8.516 -9.763 2.471 1.00 95.56 79 HIS A CA 1
ATOM 621 C C . HIS A 1 79 ? -9.567 -8.938 3.218 1.00 95.56 79 HIS A C 1
ATOM 623 O O . HIS A 1 79 ? -9.854 -9.253 4.371 1.00 95.56 79 HIS A O 1
ATOM 629 N N . ALA A 1 80 ? -10.151 -7.931 2.567 1.00 96.00 80 ALA A N 1
ATOM 630 C CA . ALA A 1 80 ? -11.183 -7.077 3.143 1.00 96.00 80 ALA A CA 1
ATOM 631 C C . ALA A 1 80 ? -12.418 -7.890 3.547 1.00 96.00 80 ALA A C 1
ATOM 633 O O . ALA A 1 80 ? -12.823 -7.836 4.708 1.00 96.00 80 ALA A O 1
ATOM 634 N N . ALA A 1 81 ? -12.909 -8.748 2.646 1.00 95.19 81 ALA A N 1
ATOM 635 C CA . ALA A 1 81 ? -14.029 -9.647 2.907 1.00 95.19 81 ALA A CA 1
ATOM 636 C C . ALA A 1 81 ? -13.793 -10.545 4.135 1.00 95.19 81 ALA A C 1
ATOM 638 O O . ALA A 1 81 ? -14.663 -10.678 4.992 1.00 95.19 81 ALA A O 1
ATOM 639 N N . ARG A 1 82 ? -12.588 -11.123 4.274 1.00 95.31 82 ARG A N 1
ATOM 640 C CA . ARG A 1 82 ? -12.238 -11.975 5.430 1.00 95.31 82 ARG A CA 1
ATOM 641 C C . ARG A 1 82 ? -12.153 -11.220 6.756 1.00 95.31 82 ARG A C 1
ATOM 643 O O . ARG A 1 82 ? -12.322 -11.839 7.801 1.00 95.31 82 ARG A O 1
ATOM 650 N N . LEU A 1 83 ? -11.836 -9.928 6.718 1.00 92.75 83 LEU A N 1
ATOM 651 C CA . LEU A 1 83 ? -11.643 -9.093 7.905 1.00 92.75 83 LEU A CA 1
ATOM 652 C C . LEU A 1 83 ? -12.871 -8.232 8.239 1.00 92.75 83 LEU A C 1
ATOM 654 O O . LEU A 1 83 ? -12.826 -7.477 9.205 1.00 92.75 83 LEU A O 1
ATOM 658 N N . GLY A 1 84 ? -13.955 -8.331 7.462 1.00 92.50 84 GLY A N 1
ATOM 659 C CA . GLY A 1 84 ? -15.161 -7.520 7.655 1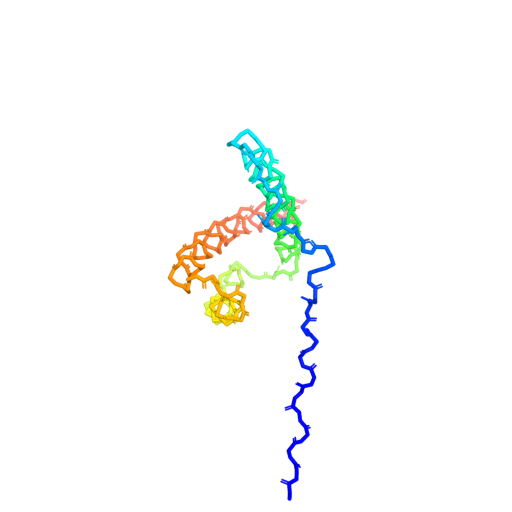.00 92.50 84 GLY A CA 1
ATOM 660 C C . GLY A 1 84 ? -14.999 -6.051 7.249 1.00 92.50 84 GLY A C 1
ATOM 661 O O . GLY A 1 84 ? -15.783 -5.207 7.673 1.00 92.50 84 GLY A O 1
ATOM 662 N N . VAL A 1 85 ? -13.990 -5.730 6.436 1.00 94.31 85 VAL A N 1
ATOM 663 C CA . VAL A 1 85 ? -13.817 -4.394 5.851 1.00 94.31 85 VAL A CA 1
ATOM 664 C C . VAL A 1 85 ? -14.654 -4.315 4.570 1.00 94.31 85 VAL A C 1
ATOM 666 O O . VAL A 1 85 ? -14.579 -5.246 3.764 1.00 94.31 85 VAL A O 1
ATOM 669 N N . PRO A 1 86 ? -15.410 -3.226 4.324 1.00 97.12 86 PRO A N 1
ATOM 670 C CA . PRO A 1 86 ? -16.121 -3.048 3.061 1.00 97.12 86 PRO A CA 1
ATOM 671 C C . PRO A 1 86 ? -15.172 -3.175 1.863 1.00 97.12 86 PRO A C 1
ATOM 673 O O . PRO A 1 86 ? -14.184 -2.443 1.756 1.00 97.12 86 PRO A O 1
ATOM 676 N N . GLU A 1 87 ? -15.465 -4.099 0.946 1.00 97.06 87 GLU A N 1
ATOM 677 C CA . GLU A 1 87 ? -14.600 -4.360 -0.213 1.00 97.06 87 GLU A CA 1
ATOM 678 C C . GLU A 1 87 ? -14.433 -3.122 -1.102 1.00 97.06 87 GLU A C 1
ATOM 680 O O . GLU A 1 87 ? -13.349 -2.897 -1.639 1.00 97.06 87 GLU A O 1
ATOM 685 N N . GLU A 1 88 ? -15.469 -2.281 -1.203 1.00 96.75 88 GLU A N 1
ATOM 686 C CA . GLU A 1 88 ? -15.430 -1.015 -1.945 1.00 96.75 88 GLU A CA 1
ATOM 687 C C . GLU A 1 88 ? -14.387 -0.037 -1.390 1.00 96.75 88 GLU A C 1
ATOM 689 O O . GLU A 1 88 ? -13.661 0.603 -2.154 1.00 96.75 88 GLU A O 1
ATOM 694 N N . LEU A 1 89 ? -14.260 0.038 -0.060 1.00 97.19 89 LEU A N 1
ATOM 695 C CA . LEU A 1 89 ? -13.299 0.903 0.615 1.00 97.19 89 LEU A CA 1
ATOM 696 C C . LEU A 1 89 ? -11.882 0.406 0.336 1.00 97.19 89 LEU A C 1
ATOM 698 O O . LEU A 1 89 ? -11.002 1.192 -0.020 1.00 97.19 89 LEU A O 1
ATOM 702 N N . ALA A 1 90 ? -11.679 -0.906 0.462 1.00 96.50 90 ALA A N 1
ATOM 703 C CA . ALA A 1 90 ? -10.392 -1.531 0.212 1.00 96.50 90 ALA A CA 1
ATOM 704 C C . ALA A 1 90 ? -9.958 -1.368 -1.253 1.00 96.50 90 ALA A C 1
ATOM 706 O O . ALA A 1 90 ? -8.827 -0.957 -1.505 1.00 96.50 90 ALA A O 1
ATOM 707 N N . ASP A 1 91 ? -10.851 -1.622 -2.215 1.00 96.00 91 ASP A N 1
ATOM 708 C CA . ASP A 1 91 ? -10.584 -1.464 -3.649 1.00 96.00 91 ASP A CA 1
ATOM 709 C C . ASP A 1 91 ? -10.229 -0.010 -4.000 1.00 96.00 91 ASP A C 1
ATOM 711 O O . ASP A 1 91 ? -9.192 0.249 -4.618 1.00 96.00 91 ASP A O 1
ATOM 715 N N . MET A 1 92 ? -11.035 0.950 -3.537 1.00 97.50 92 MET A N 1
ATOM 716 C CA . MET 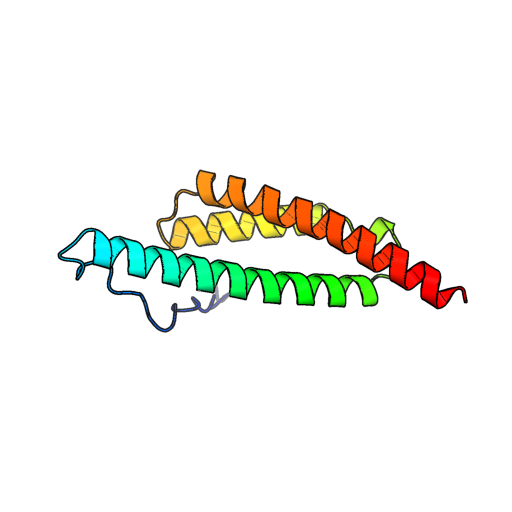A 1 92 ? -10.818 2.378 -3.775 1.00 97.50 92 MET A CA 1
ATOM 717 C C . MET A 1 92 ? -9.471 2.862 -3.222 1.00 97.50 92 MET A C 1
ATOM 719 O O . MET A 1 92 ? -8.715 3.532 -3.935 1.00 97.50 92 MET A O 1
ATOM 723 N N . LEU A 1 93 ? -9.138 2.493 -1.981 1.00 97.62 93 LEU A N 1
ATOM 724 C CA . LEU A 1 93 ? -7.868 2.860 -1.356 1.00 97.62 93 LEU A CA 1
ATOM 725 C C . LEU A 1 93 ? -6.690 2.247 -2.124 1.00 97.62 93 LEU A C 1
ATOM 727 O O . LEU A 1 93 ? -5.738 2.945 -2.487 1.00 97.62 93 LEU A O 1
ATOM 731 N N . TYR A 1 94 ? -6.751 0.944 -2.406 1.00 97.44 94 TYR A N 1
ATOM 732 C CA . TYR A 1 94 ? -5.612 0.241 -2.986 1.00 97.44 94 TYR A CA 1
ATOM 733 C C . TYR A 1 94 ? -5.356 0.596 -4.446 1.00 97.44 94 TYR A C 1
ATOM 735 O O . TYR A 1 94 ? -4.201 0.565 -4.870 1.00 97.44 94 TYR A O 1
ATOM 743 N N . ARG A 1 95 ? -6.375 1.007 -5.211 1.00 97.75 95 ARG A N 1
ATOM 744 C CA . ARG A 1 95 ? -6.160 1.586 -6.547 1.00 97.75 95 ARG A CA 1
ATOM 745 C C . ARG A 1 95 ? -5.258 2.810 -6.493 1.00 97.75 95 ARG A C 1
ATOM 747 O O . ARG A 1 95 ? -4.349 2.921 -7.311 1.00 97.75 95 ARG A O 1
ATOM 754 N N . ARG A 1 96 ? -5.466 3.694 -5.512 1.00 97.94 96 ARG A N 1
ATOM 755 C CA . ARG A 1 96 ? -4.631 4.892 -5.326 1.00 97.94 96 ARG A CA 1
ATOM 756 C C . ARG A 1 96 ? -3.212 4.523 -4.909 1.00 97.94 96 ARG A C 1
ATOM 758 O O . ARG A 1 96 ? -2.263 5.018 -5.508 1.00 97.94 96 ARG A O 1
ATOM 765 N N . VAL A 1 97 ? -3.067 3.605 -3.952 1.00 97.50 97 VAL A N 1
ATOM 766 C CA . VAL A 1 97 ? -1.750 3.116 -3.503 1.00 97.50 97 VAL A CA 1
ATOM 767 C C . VAL A 1 97 ? -0.969 2.489 -4.661 1.00 97.50 97 VAL A C 1
ATOM 769 O O . VAL A 1 97 ? 0.208 2.783 -4.853 1.00 97.50 97 VAL A O 1
ATOM 772 N N . VAL A 1 98 ? -1.609 1.627 -5.453 1.00 97.31 98 VAL A N 1
ATOM 773 C CA . VAL A 1 98 ? -0.957 0.957 -6.584 1.00 97.31 98 VAL A CA 1
ATOM 774 C C . VAL A 1 98 ? -0.587 1.953 -7.678 1.00 97.31 98 VAL A C 1
ATOM 776 O O . VAL A 1 98 ? 0.554 1.920 -8.133 1.00 97.31 98 VAL A O 1
ATOM 779 N N . ALA A 1 99 ? -1.499 2.851 -8.061 1.00 96.88 99 ALA A N 1
ATOM 780 C CA . ALA A 1 99 ? -1.224 3.872 -9.070 1.00 96.88 99 ALA A CA 1
ATOM 781 C C . ALA A 1 99 ? -0.027 4.748 -8.673 1.00 96.88 99 ALA A C 1
ATOM 783 O O . ALA A 1 99 ? 0.923 4.876 -9.445 1.00 96.88 99 ALA A O 1
ATOM 784 N N . TRP A 1 100 ? -0.019 5.251 -7.434 1.00 97.81 100 TRP A N 1
ATOM 785 C CA . TRP A 1 100 ? 1.087 6.058 -6.925 1.00 97.81 100 TRP A CA 1
ATOM 786 C C . TRP A 1 100 ? 2.410 5.283 -6.915 1.00 97.81 100 TRP A C 1
ATOM 788 O O . TRP A 1 100 ? 3.446 5.818 -7.304 1.00 97.81 100 TRP A O 1
ATOM 798 N N . CYS A 1 101 ? 2.399 4.008 -6.516 1.00 96.44 101 CYS A N 1
ATOM 799 C CA . CYS A 1 101 ? 3.616 3.200 -6.515 1.00 96.44 101 CYS A CA 1
ATOM 800 C C . CYS A 1 101 ? 4.155 2.926 -7.916 1.00 96.44 101 CYS A C 1
ATOM 802 O O . CYS A 1 101 ? 5.366 2.950 -8.077 1.00 96.44 101 CYS A O 1
ATOM 804 N N . VAL A 1 102 ? 3.298 2.712 -8.917 1.00 95.56 102 VAL A N 1
ATOM 805 C CA . VAL A 1 102 ? 3.740 2.573 -10.314 1.00 95.56 102 VAL A CA 1
ATOM 806 C C . VAL A 1 102 ? 4.413 3.863 -10.790 1.00 95.56 102 VAL A C 1
ATOM 808 O O . VAL A 1 102 ? 5.490 3.819 -11.379 1.00 95.56 102 VAL A O 1
ATOM 811 N N . GLU A 1 103 ? 3.824 5.025 -10.499 1.00 96.88 103 GLU A N 1
ATOM 812 C CA . GLU A 1 103 ? 4.429 6.322 -10.828 1.00 96.88 103 GLU A CA 1
ATOM 813 C C . GLU A 1 103 ? 5.765 6.542 -10.112 1.00 96.88 103 GLU A C 1
ATOM 815 O O . GLU A 1 103 ? 6.724 7.029 -10.712 1.00 96.88 103 GLU A O 1
ATOM 820 N N . TYR A 1 104 ? 5.842 6.187 -8.830 1.00 96.69 104 TYR A N 1
ATOM 821 C CA . TYR A 1 104 ? 7.079 6.272 -8.064 1.00 96.69 104 TYR A CA 1
ATOM 822 C C . TYR A 1 104 ? 8.153 5.331 -8.607 1.00 96.69 104 TYR A C 1
ATOM 824 O O . TYR A 1 104 ? 9.308 5.730 -8.748 1.00 96.69 104 TYR A O 1
ATOM 832 N N . GLU A 1 105 ? 7.765 4.116 -8.982 1.00 95.19 105 GLU A N 1
ATOM 833 C CA . GLU A 1 105 ? 8.663 3.132 -9.568 1.00 95.19 105 GLU A CA 1
ATOM 834 C C . GLU A 1 105 ? 9.251 3.625 -10.892 1.00 95.19 105 GLU A C 1
ATOM 836 O O . GLU A 1 105 ? 10.455 3.493 -11.094 1.00 95.19 105 GLU A O 1
ATOM 841 N N . PHE A 1 106 ? 8.451 4.275 -11.749 1.00 96.31 106 PHE A N 1
ATOM 842 C CA . PHE A 1 106 ? 8.965 4.923 -12.961 1.00 96.31 106 PHE A CA 1
ATOM 843 C C . PHE A 1 106 ? 10.042 5.959 -12.634 1.00 96.31 106 PHE A C 1
ATOM 845 O O . PHE A 1 106 ? 11.100 5.941 -13.255 1.00 96.31 106 PHE A O 1
ATOM 852 N N . ARG A 1 107 ? 9.819 6.819 -11.628 1.00 96.12 107 ARG A N 1
ATOM 853 C CA . ARG A 1 107 ? 10.828 7.807 -11.203 1.00 96.12 107 ARG A CA 1
ATOM 854 C C . ARG A 1 107 ? 12.117 7.139 -10.721 1.00 96.12 107 ARG A C 1
ATOM 856 O O . ARG A 1 107 ? 13.203 7.590 -11.077 1.00 96.12 107 ARG A O 1
ATOM 863 N N . CYS A 1 108 ? 12.012 6.071 -9.929 1.00 92.94 108 CYS A N 1
ATOM 864 C CA . CYS A 1 108 ? 13.180 5.318 -9.473 1.00 92.94 108 CYS A CA 1
ATOM 865 C C . CYS A 1 108 ? 13.923 4.662 -10.639 1.00 92.94 108 CYS A C 1
ATOM 867 O O . CYS A 1 108 ? 15.136 4.815 -10.737 1.00 92.94 108 CYS A O 1
ATOM 869 N N . PHE A 1 109 ? 13.204 3.984 -11.534 1.00 93.69 109 PHE A N 1
ATOM 870 C CA . PHE A 1 109 ? 13.781 3.318 -12.698 1.00 93.69 109 PHE A CA 1
ATOM 871 C C . PHE A 1 109 ? 14.489 4.307 -13.633 1.00 93.69 109 PHE A C 1
ATOM 873 O O . PHE A 1 109 ? 15.626 4.063 -14.036 1.00 93.69 109 PHE A O 1
ATOM 880 N N . ASP A 1 110 ? 13.840 5.432 -13.948 1.00 93.19 110 ASP A N 1
ATOM 881 C CA . ASP A 1 110 ? 14.380 6.449 -14.854 1.00 93.19 110 ASP A CA 1
ATOM 882 C C . ASP A 1 110 ? 15.673 7.066 -14.272 1.00 93.19 110 ASP A C 1
ATOM 884 O O . ASP A 1 110 ? 16.661 7.214 -14.994 1.00 93.19 110 ASP A O 1
ATOM 888 N N . ARG A 1 111 ? 15.720 7.319 -12.954 1.00 93.38 111 ARG A N 1
ATOM 889 C CA . ARG A 1 111 ? 16.935 7.754 -12.236 1.00 93.38 111 ARG A CA 1
ATOM 890 C C . ARG A 1 111 ? 18.061 6.716 -12.311 1.00 93.38 111 ARG A C 1
ATOM 892 O O . ARG A 1 111 ? 19.169 7.056 -12.709 1.00 93.38 111 ARG A O 1
ATOM 899 N N . LEU A 1 112 ? 17.771 5.452 -12.000 1.00 92.19 112 LEU A N 1
ATOM 900 C CA . LEU A 1 112 ? 18.766 4.371 -12.043 1.00 92.19 112 LEU A CA 1
ATOM 901 C C . LEU A 1 112 ? 19.311 4.138 -13.456 1.00 92.19 112 LEU A C 1
ATOM 903 O O . LEU A 1 112 ? 20.472 3.781 -13.631 1.00 92.19 112 LEU A O 1
ATOM 907 N N . CYS A 1 113 ? 18.483 4.328 -14.483 1.00 89.50 113 CYS A N 1
ATOM 908 C CA . CYS A 1 113 ? 18.927 4.236 -15.869 1.00 89.50 113 CYS A CA 1
ATOM 909 C C . CYS A 1 113 ? 19.848 5.385 -16.278 1.00 89.50 113 CYS A C 1
ATOM 911 O O . CYS A 1 113 ? 20.722 5.153 -17.107 1.00 89.50 113 CYS A O 1
ATOM 913 N N . ALA A 1 114 ? 19.651 6.592 -15.741 1.00 89.31 114 ALA A N 1
ATOM 914 C CA . ALA A 1 114 ? 20.573 7.702 -15.961 1.00 89.31 114 ALA A CA 1
ATOM 915 C C . ALA A 1 114 ? 21.940 7.396 -15.329 1.00 89.31 114 ALA A C 1
ATOM 917 O O . ALA A 1 114 ? 22.944 7.429 -16.026 1.00 89.31 114 ALA A O 1
ATOM 918 N N . GLU A 1 115 ? 21.954 6.954 -14.069 1.00 88.25 115 GLU A N 1
ATOM 919 C CA . GLU A 1 115 ? 23.179 6.612 -13.326 1.00 88.25 115 GLU A CA 1
ATOM 920 C C . GLU A 1 115 ? 23.983 5.455 -13.946 1.00 88.25 115 GLU A C 1
ATOM 922 O O . GLU A 1 115 ? 25.195 5.402 -13.801 1.00 88.25 115 GLU A O 1
ATOM 927 N N . ARG A 1 116 ? 23.329 4.508 -14.636 1.00 83.88 116 ARG A N 1
ATOM 928 C CA . ARG A 1 116 ? 23.998 3.386 -15.334 1.00 83.88 116 ARG A CA 1
ATOM 929 C C . ARG A 1 116 ? 24.615 3.771 -16.683 1.00 83.88 116 ARG A C 1
ATOM 931 O O . ARG A 1 116 ? 25.302 2.944 -17.280 1.00 83.88 116 ARG A O 1
ATOM 938 N N . ARG A 1 117 ? 24.244 4.930 -17.232 1.00 68.06 117 ARG A N 1
ATOM 939 C CA . ARG A 1 117 ? 24.723 5.417 -18.537 1.00 68.06 117 ARG A CA 1
ATOM 940 C C . ARG A 1 117 ? 25.951 6.321 -18.410 1.00 68.06 117 ARG A C 1
ATOM 942 O O . ARG A 1 117 ? 26.589 6.551 -19.436 1.00 68.06 117 ARG A O 1
ATOM 949 N N . ASP A 1 118 ? 26.235 6.793 -17.199 1.00 53.47 118 ASP A N 1
ATOM 950 C CA . ASP A 1 118 ? 27.460 7.498 -16.805 1.00 53.47 118 ASP A CA 1
ATOM 951 C C . ASP A 1 118 ? 28.559 6.497 -16.396 1.00 53.47 118 ASP A C 1
ATOM 953 O O . ASP A 1 118 ? 29.749 6.796 -16.652 1.00 53.47 118 ASP A O 1
#

Radius of gyration: 18.86 Å; Cα contacts (8 Å, |Δi|>4): 45; chains: 1; bounding box: 44×49×47 Å

pLDDT: mean 85.52, std 19.29, range [34.62, 98.12]

Sequence (11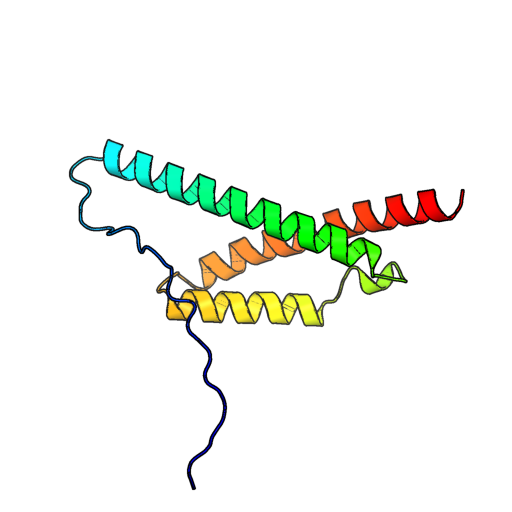8 aa):
MEDPAKQGGCLKPDRGFEVNDCRTMDEVRERIDRIDEMIIALLADRVRLIETAAHLKTARADVRDEARIAQVLEKVRGHAARLGVPEELADMLYRRVVAWCVEYEFRCFDRLCAERRD

Foldseek 3Di:
DDDDDDPPPDPPPPDDPPQPPDPDPVVVVVVVVVVVVVVVVVLVVVLVVLLVVLVVDDDLVVLDDPVVLVVVLVVQLVVCVVVVHPSVVSNVVVVVSVVVSSVVSSVSNVVVVVVVVD